Protein AF-A0A2H3D4Q9-F1 (afdb_monomer_lite)

pLDDT: mean 74.94, std 20.78, range [30.55, 94.62]

Radius of gyration: 23.38 Å; chains: 1; bounding box: 53×54×70 Å

Foldseek 3Di:
DDDDDDDDDDPDPDDPPPDDDDPCPPPPVPLDQCLDPVVLVVVLVVVQVVLCVVVVHDPPPDPVCSCVVVVDDRPNVVSLVVLVVVLVVLVPDDCPDPSVVLSLVQLVCVVVVHDHPVVSSQSSQCPDPDHDHDDSVVVVVVSVVVVVVVVVVVVVVVPD

Organism: Armillaria gallica (NCBI:txid47427)

Structure (mmCIF, N/CA/C/O backbone):
data_AF-A0A2H3D4Q9-F1
#
_entry.id   AF-A0A2H3D4Q9-F1
#
loop_
_atom_site.group_PDB
_atom_site.id
_atom_site.type_symbol
_atom_site.label_atom_id
_atom_site.label_alt_id
_atom_site.label_comp_id
_atom_site.label_asym_id
_atom_site.label_entity_id
_atom_site.label_seq_id
_atom_site.pdbx_PDB_ins_code
_atom_site.Cartn_x
_atom_site.Cartn_y
_atom_site.Cartn_z
_atom_site.occupancy
_atom_site.B_iso_or_equiv
_atom_site.auth_seq_id
_atom_site.auth_comp_id
_atom_site.auth_asym_id
_atom_site.auth_atom_id
_atom_site.pdbx_PDB_model_num
ATOM 1 N N . MET A 1 1 ? -34.376 -42.859 5.241 1.00 33.94 1 MET A N 1
ATOM 2 C CA . MET A 1 1 ? -33.140 -43.495 4.744 1.00 33.94 1 MET A CA 1
ATOM 3 C C . MET A 1 1 ? -33.059 -43.238 3.253 1.00 33.94 1 MET A C 1
ATOM 5 O O . MET A 1 1 ? -34.024 -43.572 2.586 1.00 33.94 1 MET A O 1
ATOM 9 N N . THR A 1 2 ? -31.939 -42.640 2.813 1.00 33.50 2 THR A N 1
ATOM 10 C CA . THR A 1 2 ? -31.377 -42.625 1.438 1.00 33.50 2 THR A CA 1
ATOM 11 C C . THR A 1 2 ? -32.226 -41.991 0.329 1.00 33.50 2 THR A C 1
ATOM 13 O O . THR A 1 2 ? -33.415 -42.236 0.249 1.00 33.50 2 THR A O 1
ATOM 16 N N . SER A 1 3 ? -31.724 -41.249 -0.650 1.00 30.55 3 SER A N 1
ATOM 17 C CA . SER A 1 3 ? -30.423 -40.666 -1.005 1.00 30.55 3 SER A CA 1
ATOM 18 C C . SER A 1 3 ? -30.754 -39.8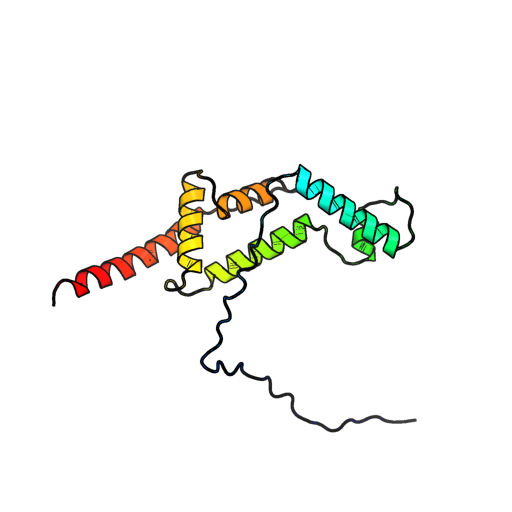79 -2.284 1.00 30.55 3 SER A C 1
ATOM 20 O O . SER A 1 3 ? -31.442 -40.400 -3.154 1.00 30.55 3 SER A O 1
ATOM 22 N N . SER A 1 4 ? -30.485 -38.579 -2.375 1.00 34.72 4 SER A N 1
ATOM 23 C CA . SER A 1 4 ? -29.306 -38.058 -3.080 1.00 34.72 4 SER A CA 1
ATOM 24 C C . SER A 1 4 ? -28.837 -38.923 -4.261 1.00 34.72 4 SER A C 1
ATOM 26 O O . SER A 1 4 ? -28.269 -39.996 -4.064 1.00 34.72 4 SER A O 1
ATOM 28 N N . SER A 1 5 ? -29.011 -38.428 -5.485 1.00 39.50 5 SER A N 1
ATOM 29 C CA . SER A 1 5 ? -27.864 -38.149 -6.358 1.00 39.50 5 SER A CA 1
ATOM 30 C C . SER A 1 5 ? -28.302 -37.311 -7.557 1.00 39.50 5 SER A C 1
ATOM 32 O O . SER A 1 5 ? -29.185 -37.674 -8.327 1.00 39.50 5 SER A O 1
ATOM 34 N N . ALA A 1 6 ? -27.679 -36.139 -7.633 1.00 42.03 6 ALA A N 1
ATOM 35 C CA . ALA A 1 6 ? -27.804 -35.163 -8.691 1.00 42.03 6 ALA A CA 1
ATOM 36 C C . ALA A 1 6 ? -27.298 -35.717 -10.027 1.00 42.03 6 ALA A C 1
ATOM 38 O O . ALA A 1 6 ? -26.309 -36.456 -10.086 1.00 42.03 6 ALA A O 1
ATOM 39 N N . CYS A 1 7 ? -27.973 -35.288 -11.091 1.00 36.78 7 CYS A N 1
ATOM 40 C CA . CYS A 1 7 ? -27.514 -35.390 -12.462 1.00 36.78 7 CYS A CA 1
ATOM 41 C C . CYS A 1 7 ? -26.079 -34.866 -12.591 1.00 36.78 7 CYS A C 1
ATOM 43 O O . CYS A 1 7 ? -25.747 -33.767 -12.148 1.00 36.78 7 CYS A O 1
ATOM 45 N N . ARG A 1 8 ? -25.237 -35.689 -13.214 1.00 41.62 8 ARG A N 1
ATOM 46 C CA . ARG A 1 8 ? -23.927 -35.314 -13.733 1.00 41.62 8 ARG A CA 1
ATOM 47 C C . ARG A 1 8 ? -24.122 -34.379 -14.923 1.00 41.62 8 ARG A C 1
ATOM 49 O O . ARG A 1 8 ? -24.618 -34.832 -15.947 1.00 41.62 8 ARG A O 1
ATOM 56 N N . GLU A 1 9 ? -23.623 -33.156 -14.829 1.00 40.12 9 GLU A N 1
ATOM 57 C CA . GLU A 1 9 ? -23.209 -32.384 -15.999 1.00 40.12 9 GLU A CA 1
ATOM 58 C C . GLU A 1 9 ? -21.793 -31.858 -15.764 1.00 40.12 9 GLU A C 1
ATOM 60 O O . GLU A 1 9 ? -21.447 -31.370 -14.687 1.00 40.12 9 GLU A O 1
ATOM 65 N N . GLY A 1 10 ? -20.937 -32.090 -16.759 1.00 36.50 10 GLY A N 1
ATOM 66 C CA . GLY A 1 10 ? -19.522 -31.763 -16.726 1.00 36.50 10 GLY A CA 1
ATOM 67 C C . GLY A 1 10 ? -19.311 -30.256 -16.693 1.00 36.50 10 GLY A C 1
ATOM 68 O O . GLY A 1 10 ? -19.737 -29.537 -17.590 1.00 36.50 10 GLY A O 1
ATOM 69 N N . PHE A 1 11 ? -18.601 -29.791 -15.670 1.00 37.28 11 PHE A N 1
ATOM 70 C CA . PHE A 1 11 ? -18.112 -28.423 -15.583 1.00 37.28 11 PHE A CA 1
ATOM 71 C C . PHE A 1 11 ? -16.937 -28.244 -16.554 1.00 37.28 11 PHE A C 1
ATOM 73 O O . PHE A 1 11 ? -15.771 -28.448 -16.206 1.00 37.28 11 PHE A O 1
ATOM 80 N N . VAL A 1 12 ? -17.256 -27.908 -17.802 1.00 44.81 12 VAL A N 1
ATOM 81 C CA . VAL A 1 12 ? -16.299 -27.343 -18.756 1.00 44.81 12 VAL A CA 1
ATOM 82 C C . VAL A 1 12 ? -15.989 -25.928 -18.269 1.00 44.81 12 VAL A C 1
ATOM 84 O O . VAL A 1 12 ? -16.890 -25.101 -18.154 1.00 44.81 12 VAL A O 1
ATOM 87 N N . ARG A 1 13 ? -14.725 -25.648 -17.923 1.00 39.97 13 ARG A N 1
ATOM 88 C CA . ARG A 1 13 ? -14.308 -24.273 -17.611 1.00 39.97 13 ARG A CA 1
ATOM 89 C C . ARG A 1 13 ? -14.471 -23.436 -18.882 1.00 39.97 13 ARG A C 1
ATOM 91 O O . ARG A 1 13 ? -13.933 -23.857 -19.907 1.00 39.97 13 ARG A O 1
ATOM 98 N N . PRO A 1 14 ? -15.136 -22.273 -18.840 1.00 39.06 14 PRO A N 1
ATOM 99 C CA . PRO A 1 14 ? -15.103 -21.362 -19.968 1.00 39.06 14 PRO A CA 1
ATOM 100 C C . PRO A 1 14 ? -13.663 -20.864 -20.119 1.00 39.06 14 PRO A C 1
ATOM 102 O O . PRO A 1 14 ? -13.099 -20.281 -19.191 1.00 39.06 14 PRO A O 1
ATOM 105 N N . THR A 1 15 ? -13.048 -21.132 -21.266 1.00 49.12 15 THR A N 1
ATOM 106 C CA . THR A 1 15 ? -11.945 -20.306 -21.758 1.00 49.12 15 THR A CA 1
ATOM 107 C C . THR A 1 15 ? -12.521 -18.920 -22.044 1.00 49.12 15 THR A C 1
ATOM 109 O O . THR A 1 15 ? -13.591 -18.857 -22.652 1.00 49.12 15 THR A O 1
ATOM 112 N N . PRO A 1 16 ? -11.882 -17.823 -21.608 1.00 41.62 16 PRO A N 1
ATOM 113 C CA . PRO A 1 16 ? -12.345 -16.502 -21.985 1.00 41.62 16 PRO A CA 1
ATOM 114 C C . PRO A 1 16 ? -12.146 -16.346 -23.493 1.00 41.62 16 PRO A C 1
ATOM 116 O O . PRO A 1 16 ? -11.019 -16.348 -23.986 1.00 41.62 16 PRO A O 1
ATOM 119 N N . ASP A 1 17 ? -13.270 -16.304 -24.198 1.00 36.06 17 ASP A N 1
ATOM 120 C CA . ASP A 1 17 ? -13.379 -15.900 -25.590 1.00 36.06 17 ASP A CA 1
ATOM 121 C C . ASP A 1 17 ? -13.147 -14.385 -25.617 1.00 36.06 17 ASP A C 1
ATOM 123 O O . ASP A 1 17 ? -14.003 -13.606 -25.194 1.00 36.06 17 ASP A O 1
ATOM 127 N N . PHE A 1 18 ? -11.930 -13.975 -25.979 1.00 46.88 18 PHE A N 1
ATOM 128 C CA . PHE A 1 18 ? -11.586 -12.571 -26.187 1.00 46.88 18 PHE A CA 1
ATOM 129 C C . PHE A 1 18 ? -12.140 -12.158 -27.550 1.00 46.88 18 PHE A C 1
ATOM 131 O O . PHE A 1 18 ? -11.424 -12.139 -28.549 1.00 46.88 18 PHE A O 1
ATOM 138 N N . GLY A 1 19 ? -13.448 -11.904 -27.575 1.00 39.91 19 GLY A N 1
ATOM 139 C CA . GLY A 1 19 ? -14.097 -11.201 -28.669 1.00 39.91 19 GLY A CA 1
ATOM 140 C C . GLY A 1 19 ? -13.525 -9.792 -28.790 1.00 39.91 19 GLY A C 1
ATOM 141 O O . GLY A 1 19 ? -13.372 -9.093 -27.789 1.00 39.91 19 GLY A O 1
ATOM 142 N N . ASP A 1 20 ? -13.182 -9.434 -30.025 1.00 51.62 20 ASP A N 1
ATOM 143 C CA . ASP A 1 20 ? -12.826 -8.088 -30.457 1.00 51.62 20 ASP A CA 1
ATOM 144 C C . ASP A 1 20 ? -13.881 -7.062 -30.012 1.00 51.62 20 ASP A C 1
ATOM 146 O O . ASP A 1 20 ? -15.084 -7.314 -30.097 1.00 51.62 20 ASP A O 1
ATOM 150 N N . GLU A 1 21 ? -13.382 -5.883 -29.637 1.00 53.22 21 GLU A N 1
ATOM 151 C CA . GLU A 1 21 ? -14.122 -4.626 -29.477 1.00 53.22 21 GLU A CA 1
ATOM 152 C C . GLU A 1 21 ? -14.909 -4.442 -28.167 1.00 53.22 21 GLU A C 1
ATOM 154 O O . GLU A 1 21 ? -16.136 -4.512 -28.109 1.00 53.22 21 GLU A O 1
ATOM 159 N N . SER A 1 22 ? -14.163 -4.072 -27.122 1.00 42.38 22 SER A N 1
ATOM 160 C CA . SER A 1 22 ? -14.686 -3.322 -25.981 1.00 42.38 22 SER A CA 1
ATOM 161 C C . SER A 1 22 ? -13.706 -2.206 -25.631 1.00 42.38 22 SER A C 1
ATOM 163 O O . SER A 1 22 ? -12.538 -2.478 -25.345 1.00 42.38 22 SER A O 1
ATOM 165 N N . ASP A 1 23 ? -14.198 -0.966 -25.595 1.00 46.94 23 ASP A N 1
ATOM 166 C CA . ASP A 1 23 ? -13.628 0.169 -24.857 1.00 46.94 23 ASP A CA 1
ATOM 167 C C . ASP A 1 23 ? -13.631 -0.116 -23.338 1.00 46.94 23 ASP A C 1
ATOM 169 O O . ASP A 1 23 ? -14.189 0.626 -22.530 1.00 46.94 23 ASP A O 1
ATOM 173 N N . ASP A 1 24 ? -13.040 -1.234 -22.929 1.00 46.91 24 ASP A N 1
ATOM 174 C CA . ASP A 1 24 ? -12.644 -1.466 -21.556 1.00 46.91 24 ASP A CA 1
ATOM 175 C C . ASP A 1 24 ? -11.266 -0.827 -21.421 1.00 46.91 24 ASP A C 1
ATOM 177 O O . ASP A 1 24 ? -10.241 -1.498 -21.552 1.00 46.91 24 ASP A O 1
ATOM 181 N N . ASP A 1 25 ? -11.231 0.485 -21.154 1.00 40.12 25 ASP A N 1
ATOM 182 C CA . ASP A 1 25 ? -10.124 1.044 -20.381 1.00 40.12 25 ASP A CA 1
ATOM 183 C C . ASP A 1 25 ? -9.980 0.090 -19.192 1.00 40.12 25 ASP A C 1
ATOM 185 O O . ASP A 1 25 ? -10.900 0.037 -18.360 1.00 40.12 25 ASP A O 1
ATOM 189 N N . PRO A 1 26 ? -8.911 -0.732 -19.098 1.00 43.56 26 PRO A N 1
ATOM 190 C CA . PRO A 1 26 ? -8.724 -1.516 -17.904 1.00 43.56 26 PRO A CA 1
ATOM 191 C C . PRO A 1 26 ? -8.664 -0.452 -16.834 1.00 43.56 26 PRO A C 1
ATOM 193 O O . PRO A 1 26 ? -7.789 0.413 -16.880 1.00 43.56 26 PRO A O 1
ATOM 196 N N . SER A 1 27 ? -9.658 -0.449 -15.944 1.00 43.16 27 SER A N 1
ATOM 197 C CA . SER A 1 27 ? -9.624 0.363 -14.750 1.00 43.16 27 SER A CA 1
ATOM 198 C C . SER A 1 27 ? -8.340 -0.065 -14.065 1.00 43.16 27 SER A C 1
ATOM 200 O O . SER A 1 27 ? -8.284 -1.072 -13.356 1.00 43.16 27 SER A O 1
ATOM 202 N N . ALA A 1 28 ? -7.263 0.649 -14.382 1.00 43.00 28 ALA A N 1
ATOM 203 C CA . ALA A 1 28 ? -6.006 0.640 -13.696 1.00 43.00 28 ALA A CA 1
ATOM 204 C C . ALA A 1 28 ? -6.386 1.302 -12.388 1.00 43.00 28 ALA A C 1
ATOM 206 O O . ALA A 1 28 ? -6.223 2.505 -12.205 1.00 43.00 28 ALA A O 1
ATOM 207 N N . CYS A 1 29 ? -7.077 0.522 -11.553 1.00 51.62 29 CYS A N 1
ATOM 208 C CA . CYS A 1 29 ? -7.447 0.865 -10.209 1.00 51.62 29 CYS A CA 1
ATOM 209 C C . CYS A 1 29 ? -6.147 1.348 -9.608 1.00 51.62 29 CYS A C 1
ATOM 211 O O . CYS A 1 29 ? -5.236 0.540 -9.431 1.00 51.62 29 CYS A O 1
ATOM 213 N N . ASP A 1 30 ? -6.048 2.658 -9.406 1.00 59.06 30 ASP A N 1
ATOM 214 C CA . ASP A 1 30 ? -4.882 3.286 -8.825 1.00 59.06 30 ASP A CA 1
ATOM 215 C C . ASP A 1 30 ? -4.627 2.563 -7.505 1.00 59.06 30 ASP A C 1
ATOM 217 O O . ASP A 1 30 ? -5.394 2.692 -6.541 1.00 59.06 30 ASP A O 1
ATOM 221 N N . VAL A 1 31 ? -3.629 1.673 -7.493 1.00 74.00 31 VAL A N 1
ATOM 222 C CA . VAL A 1 31 ? -3.252 0.957 -6.283 1.00 74.00 31 VAL A CA 1
ATOM 223 C C . VAL A 1 31 ? -2.462 1.957 -5.462 1.00 74.00 31 VAL A C 1
ATOM 225 O O . VAL A 1 31 ? -1.231 1.970 -5.452 1.00 74.00 31 VAL A O 1
ATOM 228 N N . SER A 1 32 ? -3.218 2.845 -4.824 1.00 76.06 32 SER A N 1
ATOM 229 C CA . SER A 1 32 ? -2.704 3.938 -4.026 1.00 76.06 32 SER A CA 1
ATOM 230 C C . SER A 1 32 ? -2.032 3.364 -2.785 1.00 76.06 32 SER A C 1
ATOM 232 O O . SER A 1 32 ? -2.633 2.614 -2.005 1.00 76.06 32 SER A O 1
ATOM 234 N N . ILE A 1 33 ? -0.752 3.687 -2.638 1.00 84.19 33 ILE A N 1
ATOM 235 C CA . ILE A 1 33 ? 0.057 3.291 -1.493 1.00 84.19 33 ILE A CA 1
ATOM 236 C C . ILE A 1 33 ? -0.143 4.339 -0.400 1.00 84.19 33 ILE A C 1
ATOM 238 O O . ILE A 1 33 ? -0.054 5.541 -0.641 1.00 84.19 33 ILE A O 1
ATOM 242 N N . ASP A 1 34 ? -0.403 3.884 0.824 1.00 83.56 34 ASP A N 1
ATOM 243 C CA . ASP A 1 34 ? -0.621 4.768 1.969 1.00 83.56 34 ASP A CA 1
ATOM 244 C C . ASP A 1 34 ? 0.714 5.359 2.468 1.00 83.56 34 ASP A C 1
ATOM 246 O O . ASP A 1 34 ? 1.301 4.875 3.441 1.00 83.56 34 ASP A O 1
ATOM 250 N N . VAL A 1 35 ? 1.211 6.397 1.790 1.00 76.88 35 VAL A N 1
ATOM 251 C CA . VAL A 1 35 ? 2.438 7.117 2.184 1.00 76.88 35 VAL A CA 1
ATOM 252 C C . VAL A 1 35 ? 2.185 8.003 3.409 1.00 76.88 35 VAL A C 1
ATOM 254 O O . VAL A 1 35 ? 3.017 8.075 4.317 1.00 76.88 35 VAL A O 1
ATOM 257 N N . ASP A 1 36 ? 1.013 8.646 3.476 1.00 85.81 36 ASP A N 1
ATOM 258 C CA . ASP A 1 36 ? 0.635 9.503 4.599 1.00 85.81 36 ASP A CA 1
ATOM 259 C C . ASP A 1 36 ? 0.027 8.709 5.768 1.00 85.81 36 ASP A C 1
ATOM 261 O O . ASP A 1 36 ? -1.021 8.062 5.669 1.00 85.81 36 ASP A O 1
ATOM 265 N N . ARG A 1 37 ? 0.670 8.829 6.933 1.00 84.75 37 ARG A N 1
ATOM 266 C CA . ARG A 1 37 ? 0.241 8.172 8.171 1.00 84.75 37 ARG A CA 1
ATOM 267 C C . ARG A 1 37 ? -1.048 8.764 8.735 1.00 84.75 37 ARG A C 1
ATOM 269 O O . ARG A 1 37 ? -1.796 8.025 9.375 1.00 84.75 37 ARG A O 1
ATOM 276 N N . ALA A 1 38 ? -1.304 10.058 8.539 1.00 89.31 38 ALA A N 1
ATOM 277 C CA . ALA A 1 38 ? -2.490 10.709 9.094 1.00 89.31 38 ALA A CA 1
ATOM 278 C C . ALA A 1 38 ? -3.762 10.212 8.394 1.00 89.31 38 ALA A C 1
ATOM 280 O O . ALA A 1 38 ? -4.702 9.758 9.053 1.00 89.31 38 ALA A O 1
ATOM 281 N N . SER A 1 39 ? -3.745 10.195 7.063 1.00 87.38 39 SER A N 1
ATOM 282 C CA . SER A 1 39 ? -4.837 9.672 6.237 1.00 87.38 39 SER A CA 1
ATOM 283 C C . SER A 1 39 ? -5.111 8.190 6.514 1.00 87.38 39 SER A C 1
ATOM 285 O O . SER A 1 39 ? -6.264 7.788 6.700 1.00 87.38 39 SER A O 1
ATOM 287 N N . LEU A 1 40 ? -4.055 7.377 6.639 1.00 89.81 40 LEU A N 1
ATOM 288 C CA . LEU A 1 40 ? -4.188 5.964 6.999 1.00 89.81 40 LEU A CA 1
ATOM 289 C C . LEU A 1 40 ? -4.807 5.774 8.393 1.00 89.81 40 LEU A C 1
ATOM 291 O O . LEU A 1 40 ? -5.652 4.897 8.580 1.00 89.81 40 LEU A O 1
ATOM 295 N N . ALA A 1 41 ? -4.420 6.593 9.375 1.00 91.44 41 ALA A N 1
ATOM 296 C CA . ALA A 1 41 ? -4.938 6.495 10.737 1.00 91.44 41 ALA A CA 1
ATOM 297 C C . ALA A 1 41 ? -6.447 6.781 10.814 1.00 91.44 41 ALA A C 1
ATOM 299 O O . ALA A 1 41 ? -7.170 6.065 11.519 1.00 91.44 41 ALA A O 1
ATOM 300 N N . GLU A 1 42 ? -6.945 7.772 10.070 1.00 93.19 42 GLU A N 1
ATOM 301 C CA . GLU A 1 42 ? -8.387 8.035 9.992 1.00 93.19 42 GLU A CA 1
ATOM 302 C C . GLU A 1 42 ? -9.133 6.873 9.323 1.00 93.19 42 GLU A C 1
ATOM 304 O O . GLU A 1 42 ? -10.187 6.449 9.810 1.00 93.19 42 GLU A O 1
ATOM 309 N N . LEU A 1 43 ? -8.557 6.263 8.286 1.00 91.62 43 LEU A N 1
ATOM 310 C CA . LEU A 1 43 ? -9.166 5.104 7.638 1.00 91.62 43 LEU A CA 1
ATOM 311 C C . LEU A 1 43 ? -9.199 3.869 8.555 1.00 91.62 43 LEU A C 1
ATOM 313 O O . LEU A 1 43 ? -10.225 3.191 8.667 1.00 91.62 43 LEU A O 1
ATOM 317 N N . GLU A 1 44 ? -8.116 3.601 9.286 1.00 93.25 44 GLU A N 1
ATOM 318 C CA . GLU A 1 44 ? -8.083 2.531 10.285 1.00 93.25 44 GLU A CA 1
ATOM 319 C C . GLU A 1 44 ? -9.099 2.756 11.410 1.00 93.25 44 GLU A C 1
ATOM 321 O O . GLU A 1 44 ? -9.690 1.804 11.928 1.00 93.25 44 GLU A O 1
ATOM 326 N N . LYS A 1 45 ? -9.314 4.007 11.820 1.00 94.12 45 LYS A N 1
ATOM 327 C CA . LYS A 1 45 ? -10.305 4.369 12.838 1.00 94.12 45 LYS A CA 1
ATOM 328 C C . LYS A 1 45 ? -11.724 4.098 12.351 1.00 94.12 45 LYS A C 1
ATOM 330 O O . LYS A 1 45 ? -12.521 3.552 13.123 1.00 94.12 45 LYS A O 1
ATOM 335 N N . VAL A 1 46 ? -12.033 4.408 11.091 1.00 94.62 46 VAL A N 1
ATOM 336 C CA . VAL A 1 46 ? -13.315 4.051 10.464 1.00 94.62 46 VAL A CA 1
ATOM 337 C C . VAL A 1 46 ? -13.487 2.532 10.435 1.00 94.62 46 VAL A C 1
ATOM 339 O O . VAL A 1 46 ? -14.502 2.039 10.930 1.00 94.62 46 VAL A O 1
ATOM 342 N N . GLN A 1 47 ? -12.478 1.779 9.978 1.00 94.06 47 GLN A N 1
ATOM 343 C CA . GLN A 1 47 ? -12.521 0.310 9.947 1.00 94.06 47 GLN A CA 1
ATOM 344 C C . GLN A 1 47 ? -12.783 -0.279 11.342 1.00 94.06 47 GLN A C 1
ATOM 346 O O . GLN A 1 47 ? -13.716 -1.059 11.531 1.00 94.06 47 GLN A O 1
ATOM 351 N N . LYS A 1 48 ? -12.005 0.132 12.352 1.00 94.25 48 LYS A N 1
ATOM 352 C CA . LYS A 1 48 ? -12.162 -0.340 13.739 1.00 94.25 48 LYS A CA 1
ATOM 353 C C . LYS A 1 48 ? -13.547 0.010 14.293 1.00 94.25 48 LYS A C 1
ATOM 355 O O . LYS A 1 48 ? -14.136 -0.789 15.015 1.00 94.25 48 LYS A O 1
ATOM 360 N N . THR A 1 49 ? -14.079 1.188 13.970 1.00 94.00 49 THR A N 1
ATOM 361 C CA . THR A 1 49 ? -15.419 1.612 14.412 1.00 94.00 49 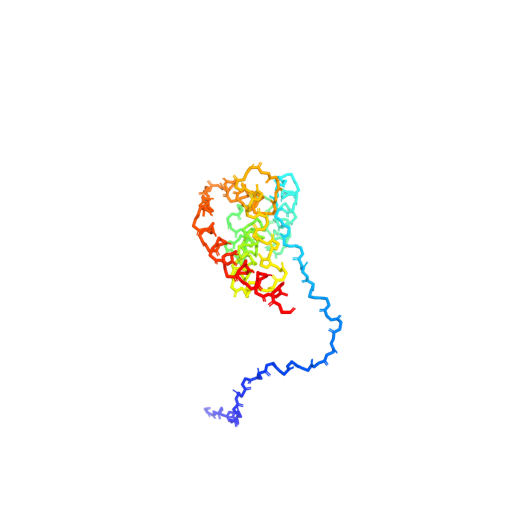THR A CA 1
ATOM 362 C C . THR A 1 49 ? -16.514 0.767 13.772 1.00 94.00 49 THR A C 1
ATOM 364 O O . THR A 1 49 ? -17.434 0.341 14.468 1.00 94.00 49 THR A O 1
ATOM 367 N N . PHE A 1 50 ? -16.397 0.484 12.475 1.00 93.75 50 PHE A N 1
ATOM 368 C CA . PHE A 1 50 ? -17.312 -0.402 11.765 1.00 93.75 50 PHE A CA 1
ATOM 369 C C . PHE A 1 50 ? -17.316 -1.809 12.375 1.00 93.75 50 PHE A C 1
ATOM 371 O O . PHE A 1 50 ? -18.378 -2.303 12.739 1.00 93.75 50 PHE A O 1
ATOM 378 N N . ILE A 1 51 ? -16.140 -2.409 12.591 1.00 93.56 51 ILE A N 1
ATOM 379 C CA . ILE A 1 51 ? -16.025 -3.756 13.176 1.00 93.56 51 ILE A CA 1
ATOM 380 C C . ILE A 1 51 ? -16.636 -3.811 14.576 1.00 93.56 51 ILE A C 1
ATOM 382 O O . ILE A 1 51 ? -17.373 -4.738 14.900 1.00 93.56 51 ILE A O 1
ATOM 386 N N . ARG A 1 52 ? -16.380 -2.799 15.411 1.00 93.88 52 ARG A N 1
ATOM 387 C CA . ARG A 1 52 ? -16.960 -2.751 16.760 1.00 93.88 52 ARG A CA 1
ATOM 388 C C . ARG A 1 52 ? -18.481 -2.678 16.743 1.00 93.88 52 ARG A C 1
ATOM 390 O O . ARG A 1 52 ? -19.119 -3.320 17.569 1.00 93.88 52 ARG A O 1
ATOM 397 N N . ARG A 1 53 ? -19.054 -1.922 15.803 1.00 93.69 53 ARG A N 1
ATOM 398 C CA . ARG A 1 53 ? -20.508 -1.856 15.611 1.00 93.69 53 ARG A CA 1
ATOM 399 C C . ARG A 1 53 ? -21.064 -3.179 15.098 1.00 93.69 53 ARG A C 1
ATOM 401 O O . ARG A 1 53 ? -22.091 -3.613 15.597 1.00 93.69 53 ARG A O 1
ATOM 408 N N . LEU A 1 54 ? -20.365 -3.824 14.164 1.00 92.88 54 LEU A N 1
ATOM 409 C CA . LEU A 1 54 ? -20.746 -5.125 13.616 1.00 92.88 54 LEU A CA 1
ATOM 410 C C . LEU A 1 54 ? -20.789 -6.215 14.697 1.00 92.88 54 LEU A C 1
ATOM 412 O O . LEU A 1 54 ? -21.715 -7.015 14.718 1.00 92.88 54 LEU A O 1
ATOM 416 N N . LEU A 1 55 ? -19.812 -6.221 15.606 1.00 91.31 55 LEU A N 1
ATOM 417 C CA . LEU A 1 55 ? -19.711 -7.200 16.693 1.00 91.31 55 LEU A CA 1
ATOM 418 C C . LEU A 1 55 ? -20.483 -6.803 17.968 1.00 91.31 55 LEU A C 1
ATOM 420 O O . LEU A 1 55 ? -20.534 -7.585 18.911 1.00 91.31 55 LEU A O 1
ATOM 424 N N . GLY A 1 56 ? -21.047 -5.593 18.043 1.00 92.94 56 GLY A N 1
ATOM 425 C CA . GLY A 1 56 ? -21.768 -5.114 19.231 1.00 92.94 56 GLY A CA 1
ATOM 426 C C . GLY A 1 56 ? -20.896 -4.918 20.482 1.00 92.94 56 GLY A C 1
ATOM 427 O O . GLY A 1 56 ? -21.389 -5.022 21.602 1.00 92.94 56 GLY A O 1
ATOM 428 N N . ILE A 1 57 ? -19.601 -4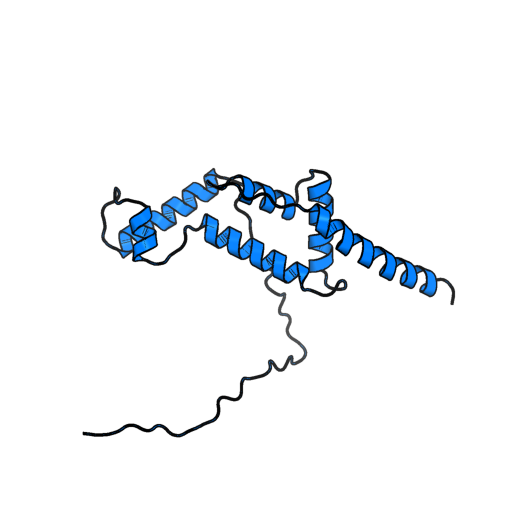.640 20.316 1.00 92.50 57 ILE A N 1
ATOM 429 C CA . ILE A 1 57 ? -18.619 -4.576 21.414 1.00 92.50 57 ILE A CA 1
ATOM 430 C C . ILE A 1 57 ? -18.247 -3.144 21.813 1.00 92.50 57 ILE A C 1
ATOM 432 O O . ILE A 1 57 ? -18.364 -2.186 21.045 1.00 92.50 57 ILE A O 1
ATOM 436 N N . ALA A 1 58 ? -17.722 -3.004 23.031 1.00 89.75 58 ALA A N 1
ATOM 437 C CA . ALA A 1 58 ? -17.304 -1.722 23.585 1.00 89.75 58 ALA A CA 1
ATOM 438 C C . ALA A 1 58 ? -16.154 -1.057 22.798 1.00 89.75 58 ALA A C 1
ATOM 440 O O . ALA A 1 58 ? -15.267 -1.710 22.239 1.00 89.75 58 ALA A O 1
ATOM 441 N N . LYS A 1 59 ? -16.110 0.284 22.844 1.00 85.31 59 LYS A N 1
ATOM 442 C CA . LYS A 1 59 ? -15.086 1.123 22.184 1.00 85.31 59 LYS A CA 1
ATOM 443 C C . LYS A 1 59 ? -13.649 0.774 22.596 1.00 85.31 59 LYS A C 1
ATOM 445 O O . LYS A 1 59 ? -12.736 0.914 21.787 1.00 85.31 59 LYS A O 1
ATOM 450 N N . HIS A 1 60 ? -13.462 0.311 23.829 1.00 85.81 60 HIS A N 1
ATOM 451 C CA . HIS A 1 60 ? -12.157 -0.018 24.407 1.00 85.81 60 HIS A CA 1
ATOM 452 C C . HIS A 1 60 ? -11.750 -1.486 24.216 1.00 85.81 60 HIS A C 1
ATOM 454 O O . HIS A 1 60 ? -10.743 -1.908 24.774 1.00 85.81 60 HIS A O 1
ATOM 460 N N . SER A 1 61 ? -12.504 -2.259 23.424 1.00 88.62 61 SER A N 1
ATOM 461 C CA . SER A 1 61 ? -12.137 -3.644 23.120 1.00 88.62 61 SER A CA 1
ATOM 462 C C . SER A 1 61 ? -10.758 -3.724 22.432 1.00 88.62 61 SER A C 1
ATOM 464 O O . SER A 1 61 ? -10.475 -2.879 21.558 1.00 88.62 61 SER A O 1
ATOM 466 N N . PRO A 1 62 ? -9.910 -4.712 22.804 1.00 89.75 62 PRO A N 1
ATOM 467 C CA . PRO A 1 62 ? -8.605 -4.943 22.195 1.00 89.75 62 PRO A CA 1
ATOM 468 C C . PRO A 1 62 ? -8.677 -5.062 20.671 1.00 89.75 62 PRO A C 1
ATOM 470 O O . PRO A 1 62 ? -9.501 -5.787 20.122 1.00 89.75 62 PRO A O 1
ATOM 473 N N . VAL A 1 63 ? -7.767 -4.383 19.971 1.00 88.00 63 VAL A N 1
ATOM 474 C CA . VAL A 1 63 ? -7.758 -4.346 18.498 1.00 88.00 63 VAL A CA 1
ATOM 475 C C . VAL A 1 63 ? -7.477 -5.721 17.883 1.00 88.00 63 VAL A C 1
ATOM 477 O O . VAL A 1 63 ? -8.056 -6.042 16.852 1.00 88.00 63 VAL A O 1
ATOM 480 N N . ALA A 1 64 ? -6.638 -6.542 18.521 1.00 87.00 64 ALA A N 1
ATOM 481 C CA . ALA A 1 64 ? -6.324 -7.888 18.039 1.00 87.00 64 ALA A CA 1
ATOM 482 C C . ALA A 1 64 ? -7.583 -8.765 17.915 1.00 87.00 64 ALA A C 1
ATOM 484 O O . ALA A 1 64 ? -7.763 -9.422 16.895 1.00 87.00 64 ALA A O 1
ATOM 485 N N . MET A 1 65 ? -8.489 -8.675 18.898 1.00 87.69 65 MET A N 1
ATOM 486 C CA . MET A 1 65 ? -9.765 -9.398 18.906 1.00 87.69 65 MET A CA 1
ATOM 487 C C . MET A 1 65 ? -10.646 -9.012 17.711 1.00 87.69 65 MET A C 1
ATOM 489 O O . MET A 1 65 ? -11.281 -9.862 17.102 1.00 87.69 65 MET A O 1
ATOM 493 N N . LEU A 1 66 ? -10.655 -7.729 17.326 1.00 89.31 66 LEU A N 1
ATOM 494 C CA . LEU A 1 66 ? -11.472 -7.249 16.203 1.00 89.31 66 LEU A CA 1
ATOM 495 C C . LEU A 1 66 ? -11.157 -8.002 14.907 1.00 89.31 66 LEU A C 1
ATOM 497 O O . LEU A 1 66 ? -12.059 -8.340 14.144 1.00 89.31 66 LEU A O 1
ATOM 501 N N . PHE A 1 67 ? -9.872 -8.235 14.653 1.00 90.00 67 PHE A N 1
ATOM 502 C CA . PHE A 1 67 ? -9.399 -8.854 13.420 1.00 90.00 67 PHE A CA 1
ATOM 503 C C . PHE A 1 67 ? -9.376 -10.383 13.508 1.00 90.00 67 PHE A C 1
ATOM 505 O O . PHE A 1 67 ? -9.677 -11.035 12.512 1.00 90.00 67 PHE A O 1
ATOM 512 N N . SER A 1 68 ? -9.100 -10.961 14.684 1.00 89.25 68 SER A N 1
ATOM 513 C CA . SER A 1 68 ? -9.146 -12.417 14.867 1.00 89.25 68 SER A CA 1
ATOM 514 C C . SER A 1 68 ? -10.562 -12.977 14.735 1.00 89.25 68 SER A C 1
ATOM 516 O O . SER A 1 68 ? -10.739 -13.997 14.080 1.00 89.25 68 SER A O 1
ATOM 518 N N . GLU A 1 69 ? -11.570 -12.291 15.286 1.00 90.19 69 GLU A N 1
ATOM 519 C CA . GLU A 1 69 ? -12.969 -12.749 15.241 1.00 90.19 69 GLU A CA 1
ATOM 520 C C . GLU A 1 69 ? -13.613 -12.565 13.863 1.00 90.19 69 GLU A C 1
ATOM 522 O O . GLU A 1 69 ? -14.468 -13.343 13.454 1.00 90.19 69 GLU A O 1
ATOM 527 N N . THR A 1 70 ? -13.212 -11.529 13.122 1.00 89.44 70 THR A N 1
ATOM 528 C CA . THR A 1 70 ? -13.795 -11.244 11.800 1.00 89.44 70 THR A CA 1
ATOM 529 C C . THR A 1 70 ? -13.040 -11.888 10.643 1.00 89.44 70 THR A C 1
ATOM 531 O O . THR A 1 70 ? -13.532 -11.868 9.515 1.00 89.44 70 THR A O 1
ATOM 534 N N . GLY A 1 71 ? -11.819 -12.378 10.874 1.00 88.75 71 GLY A N 1
ATOM 53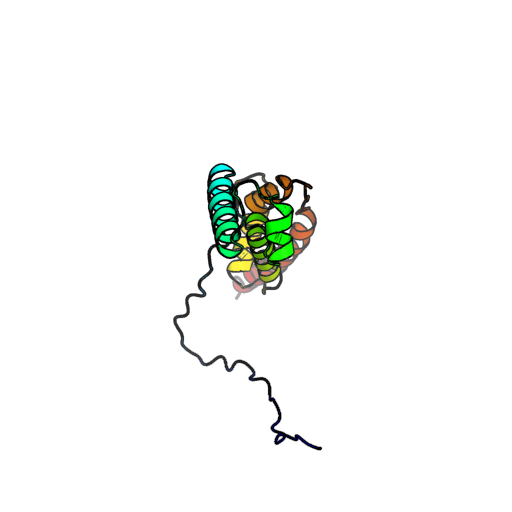5 C CA . GLY A 1 71 ? -10.905 -12.802 9.810 1.00 88.75 71 GLY A CA 1
ATOM 536 C C . GLY A 1 71 ? -10.482 -11.666 8.867 1.00 88.75 71 GLY A C 1
ATOM 537 O O . GLY A 1 71 ? -9.872 -11.913 7.824 1.00 88.75 71 GLY A O 1
ATOM 538 N N . MET A 1 72 ? -10.811 -10.411 9.192 1.00 89.94 72 MET A N 1
ATOM 539 C CA . MET A 1 72 ? -10.437 -9.263 8.377 1.00 89.94 72 MET A CA 1
ATOM 540 C C . MET A 1 72 ? -9.009 -8.825 8.666 1.00 89.94 72 MET A C 1
ATOM 542 O O . MET A 1 72 ? -8.533 -8.846 9.795 1.00 89.94 72 MET A O 1
ATOM 546 N N . TRP A 1 73 ? -8.346 -8.336 7.626 1.00 90.12 73 TRP A N 1
ATOM 547 C CA . TRP A 1 73 ? -7.016 -7.760 7.741 1.00 90.12 73 TRP A CA 1
ATOM 548 C C . TRP A 1 73 ? -7.123 -6.258 8.029 1.00 90.12 73 TRP A C 1
ATOM 550 O O . TRP A 1 73 ? -8.028 -5.599 7.493 1.00 90.12 73 TRP A O 1
ATOM 560 N N . PRO A 1 74 ? -6.202 -5.675 8.817 1.00 91.06 74 PRO A N 1
ATOM 561 C CA . PRO A 1 74 ? -6.101 -4.226 8.905 1.00 91.06 74 PRO A CA 1
ATOM 562 C C . PRO A 1 74 ? -5.877 -3.633 7.509 1.00 91.06 74 PRO A C 1
ATOM 564 O O . PRO A 1 74 ? -5.113 -4.183 6.708 1.00 91.06 74 PRO A O 1
ATOM 567 N N . VAL A 1 75 ? -6.542 -2.513 7.216 1.00 90.75 75 VAL A N 1
ATOM 568 C CA . VAL A 1 75 ? -6.546 -1.887 5.881 1.00 90.75 75 VAL A CA 1
ATOM 569 C C . VAL A 1 75 ? -5.140 -1.681 5.315 1.00 90.75 75 VAL A C 1
ATOM 571 O O . VAL A 1 75 ? -4.927 -2.004 4.147 1.00 90.75 75 VAL A O 1
ATOM 574 N N . LYS A 1 76 ? -4.181 -1.247 6.144 1.00 90.81 76 LYS A N 1
ATOM 575 C CA . LYS A 1 76 ? -2.776 -1.059 5.752 1.00 90.81 76 LYS A CA 1
ATOM 576 C C . LYS A 1 76 ? -2.199 -2.296 5.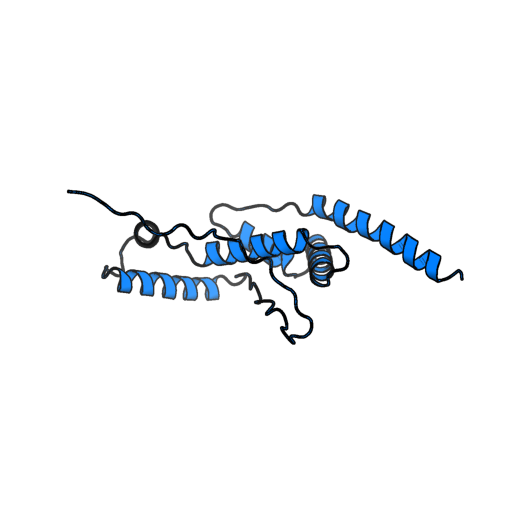056 1.00 90.81 76 LYS A C 1
ATOM 578 O O . LYS A 1 76 ? -1.668 -2.209 3.955 1.00 90.81 76 LYS A O 1
ATOM 583 N N . TYR A 1 77 ? -2.333 -3.465 5.684 1.00 91.31 77 TYR A N 1
ATOM 584 C CA . TYR A 1 77 ? -1.793 -4.714 5.141 1.00 91.31 77 TYR A CA 1
ATOM 585 C C . TYR A 1 77 ? -2.544 -5.160 3.892 1.00 91.31 77 TYR A C 1
ATOM 587 O O . TYR A 1 77 ? -1.934 -5.667 2.956 1.00 91.31 77 TYR A O 1
ATOM 595 N N . ARG A 1 78 ? -3.863 -4.941 3.847 1.00 90.81 78 ARG A N 1
ATOM 596 C CA . ARG A 1 78 ? -4.668 -5.279 2.671 1.00 90.81 78 ARG A CA 1
ATOM 597 C C . ARG A 1 78 ? -4.253 -4.455 1.448 1.00 90.81 78 ARG A C 1
ATOM 599 O O . ARG A 1 78 ? -4.100 -5.029 0.375 1.00 90.81 78 ARG A O 1
ATOM 606 N N . ARG A 1 79 ? -4.053 -3.143 1.609 1.00 91.56 79 ARG A N 1
ATOM 607 C CA . ARG A 1 79 ? -3.610 -2.240 0.533 1.00 91.56 79 ARG A CA 1
ATOM 608 C C . ARG A 1 79 ? -2.188 -2.555 0.077 1.00 91.56 79 ARG A C 1
ATOM 610 O O . ARG A 1 79 ? -1.970 -2.724 -1.116 1.00 91.56 79 ARG A O 1
ATOM 617 N N . LEU A 1 80 ? -1.260 -2.766 1.013 1.00 92.19 80 LEU A N 1
ATOM 618 C CA . LEU A 1 80 ? 0.107 -3.191 0.686 1.00 92.19 80 LEU A CA 1
ATOM 619 C C . LEU A 1 80 ? 0.152 -4.527 -0.059 1.00 92.19 80 LEU A C 1
ATOM 621 O O . LEU A 1 80 ? 0.890 -4.667 -1.028 1.00 92.19 80 LEU A O 1
ATOM 625 N N . MET A 1 81 ? -0.657 -5.505 0.350 1.00 92.25 81 MET A N 1
ATOM 626 C CA . MET A 1 81 ? -0.729 -6.791 -0.342 1.00 92.25 81 MET A CA 1
ATOM 627 C C . MET A 1 81 ? -1.279 -6.645 -1.765 1.00 92.25 81 MET A C 1
ATOM 629 O O . MET A 1 81 ? -0.794 -7.315 -2.673 1.00 92.25 81 MET A O 1
ATOM 633 N N . LEU A 1 82 ? -2.263 -5.768 -1.984 1.00 91.75 82 LEU A N 1
ATOM 634 C CA . LEU A 1 82 ? -2.743 -5.455 -3.332 1.00 91.75 82 LEU A CA 1
ATOM 635 C C . LEU A 1 82 ? -1.652 -4.781 -4.172 1.00 91.75 82 LEU A C 1
ATOM 637 O O . LEU A 1 82 ? -1.453 -5.197 -5.308 1.00 91.75 82 LEU A O 1
ATOM 641 N N . ALA A 1 83 ? -0.906 -3.827 -3.606 1.00 92.19 83 ALA A N 1
ATOM 642 C CA . ALA A 1 83 ? 0.221 -3.176 -4.280 1.00 92.19 83 ALA A CA 1
ATOM 643 C C . ALA A 1 83 ? 1.300 -4.184 -4.684 1.00 92.19 83 ALA A C 1
ATOM 645 O O . ALA A 1 83 ? 1.719 -4.217 -5.836 1.00 92.19 83 ALA A O 1
ATOM 646 N N . LEU A 1 84 ? 1.684 -5.081 -3.775 1.00 91.81 84 LEU A N 1
ATOM 647 C CA . LEU A 1 84 ? 2.661 -6.132 -4.058 1.00 91.81 84 LEU A CA 1
ATOM 648 C C . LEU A 1 84 ? 2.182 -7.108 -5.138 1.00 91.81 84 LEU A C 1
ATOM 650 O O . LEU A 1 84 ? 2.954 -7.474 -6.018 1.00 91.81 84 LEU A O 1
ATOM 654 N N . ARG A 1 85 ? 0.908 -7.513 -5.107 1.00 91.00 85 ARG A N 1
ATOM 655 C CA . ARG A 1 85 ? 0.334 -8.392 -6.139 1.00 91.00 85 ARG A CA 1
ATOM 656 C C . ARG A 1 85 ? 0.240 -7.701 -7.493 1.00 91.00 85 ARG A C 1
ATOM 658 O O . ARG A 1 85 ? 0.487 -8.339 -8.509 1.00 91.00 85 ARG A O 1
ATOM 665 N N . TYR A 1 86 ? -0.105 -6.418 -7.503 1.00 89.44 86 TYR A N 1
ATOM 666 C CA . TYR A 1 86 ? -0.119 -5.610 -8.715 1.00 89.44 86 TYR A CA 1
ATOM 667 C C . TYR A 1 86 ? 1.286 -5.469 -9.302 1.00 89.44 86 TYR A C 1
ATOM 669 O O . TYR A 1 86 ? 1.479 -5.663 -10.498 1.00 89.44 86 TYR A O 1
ATOM 677 N N . TRP A 1 87 ? 2.285 -5.230 -8.453 1.00 88.94 87 TRP A N 1
ATOM 678 C CA . TRP A 1 87 ? 3.678 -5.192 -8.879 1.00 88.94 87 TRP A CA 1
ATOM 679 C C . TRP A 1 87 ? 4.144 -6.541 -9.437 1.00 88.94 87 TRP A C 1
ATOM 681 O O . TRP A 1 87 ? 4.714 -6.590 -10.521 1.00 88.94 87 TRP A O 1
ATOM 691 N N . GLN A 1 88 ? 3.828 -7.649 -8.760 1.00 89.12 88 GLN A N 1
ATOM 692 C CA . GLN A 1 88 ? 4.117 -8.997 -9.256 1.00 89.12 88 GLN A CA 1
ATOM 693 C C . GLN A 1 88 ? 3.460 -9.258 -10.617 1.00 89.12 88 GLN A C 1
ATOM 695 O O . GLN A 1 88 ? 4.088 -9.834 -11.503 1.00 89.12 88 GLN A O 1
ATOM 700 N N . TYR A 1 89 ? 2.209 -8.831 -10.788 1.00 88.38 89 TYR A N 1
ATOM 701 C CA . TYR A 1 89 ? 1.518 -8.911 -12.067 1.00 88.38 89 TYR A CA 1
ATOM 702 C C . TYR A 1 89 ? 2.258 -8.111 -13.142 1.00 88.38 89 TYR A C 1
ATOM 704 O O . TYR A 1 89 ? 2.563 -8.663 -14.196 1.00 88.38 89 TYR A O 1
ATOM 712 N N . ALA A 1 90 ? 2.640 -6.865 -12.857 1.00 86.94 90 ALA A N 1
ATOM 713 C CA . ALA A 1 90 ? 3.393 -6.040 -13.794 1.00 86.94 90 ALA A CA 1
ATOM 714 C C . ALA A 1 90 ? 4.730 -6.678 -14.212 1.00 86.94 90 ALA A C 1
ATOM 716 O O . ALA A 1 90 ? 5.101 -6.599 -15.379 1.00 86.94 90 ALA A O 1
ATOM 717 N N . LEU A 1 91 ? 5.416 -7.363 -13.291 1.00 84.94 91 LEU A N 1
ATOM 718 C CA . LEU A 1 91 ? 6.653 -8.102 -13.576 1.00 84.94 91 LEU A CA 1
ATOM 719 C C . LEU A 1 91 ? 6.440 -9.369 -14.424 1.00 84.94 91 LEU A C 1
ATOM 721 O O . LEU A 1 91 ? 7.392 -9.865 -15.018 1.00 84.94 91 LEU A O 1
ATOM 725 N N . SER A 1 92 ? 5.220 -9.911 -14.468 1.00 85.31 92 SER A N 1
ATOM 726 C CA . SER A 1 92 ? 4.876 -11.083 -15.289 1.00 85.31 92 SER A CA 1
ATOM 727 C C . SER A 1 92 ? 4.474 -10.749 -16.728 1.00 85.31 92 SER A C 1
ATOM 729 O O . SER A 1 92 ? 4.336 -11.659 -17.545 1.00 85.31 92 SER A O 1
ATOM 731 N N . LEU A 1 93 ? 4.265 -9.467 -17.037 1.00 85.06 93 LEU A N 1
ATOM 732 C CA . LEU A 1 93 ? 3.865 -9.019 -18.368 1.00 85.06 93 LEU A CA 1
ATOM 733 C C . LEU A 1 93 ? 5.037 -9.052 -19.354 1.00 85.06 93 LEU A C 1
ATOM 735 O O . LEU A 1 93 ? 6.206 -9.005 -18.972 1.00 85.06 93 LEU A O 1
ATOM 739 N N . SER A 1 94 ? 4.710 -9.119 -20.647 1.00 82.94 94 SER A N 1
ATOM 740 C CA . SER A 1 94 ? 5.706 -8.968 -21.707 1.00 82.94 94 SER A CA 1
ATOM 741 C C . SER A 1 94 ? 6.324 -7.566 -21.682 1.00 82.94 94 SER A C 1
ATOM 743 O O . SER A 1 94 ? 5.688 -6.586 -21.289 1.00 82.94 94 SER A O 1
ATOM 745 N N . ASN A 1 95 ? 7.568 -7.465 -22.156 1.00 77.31 95 ASN A N 1
ATOM 746 C CA . ASN A 1 95 ? 8.302 -6.197 -22.215 1.00 77.31 95 ASN A CA 1
ATOM 747 C C . ASN A 1 95 ? 7.652 -5.149 -23.135 1.00 77.31 95 ASN A C 1
ATOM 749 O O . ASN A 1 95 ? 7.990 -3.976 -23.023 1.00 77.31 95 ASN A O 1
ATOM 753 N N . ASP A 1 96 ? 6.726 -5.556 -24.004 1.00 81.44 96 ASP A N 1
ATOM 754 C CA . ASP A 1 96 ? 6.018 -4.661 -24.925 1.00 81.44 96 ASP A CA 1
ATOM 755 C C . ASP A 1 96 ? 4.764 -4.033 -24.288 1.00 81.44 96 ASP A C 1
ATOM 757 O O . ASP A 1 96 ? 4.086 -3.211 -24.901 1.00 81.44 96 ASP A O 1
ATOM 761 N N . HIS A 1 97 ? 4.436 -4.403 -23.047 1.00 83.69 97 HIS A N 1
ATOM 762 C CA . HIS A 1 97 ? 3.276 -3.878 -22.340 1.00 83.69 97 HIS A CA 1
ATOM 763 C C . HIS A 1 97 ? 3.593 -2.533 -21.661 1.00 83.69 97 HIS A C 1
ATOM 765 O O . HIS A 1 97 ? 4.560 -2.420 -20.907 1.00 83.69 97 HIS A O 1
ATOM 771 N N . PHE A 1 98 ? 2.732 -1.517 -21.820 1.00 85.69 98 PHE A N 1
ATOM 772 C CA . PHE A 1 98 ? 2.931 -0.174 -21.237 1.00 85.69 98 PHE A CA 1
ATOM 773 C C . PHE A 1 98 ? 3.195 -0.186 -19.725 1.00 85.69 98 PHE A C 1
ATOM 775 O O . PHE A 1 98 ? 4.073 0.518 -19.232 1.00 85.69 98 PHE A O 1
ATOM 782 N N . LEU A 1 99 ? 2.471 -1.030 -18.987 1.00 85.50 99 LEU A N 1
ATOM 783 C CA . LEU A 1 99 ? 2.690 -1.210 -17.550 1.00 85.50 99 LEU A CA 1
ATOM 784 C C . LEU A 1 99 ? 4.109 -1.702 -17.203 1.00 85.50 99 LEU A C 1
ATOM 786 O O . LEU A 1 99 ? 4.660 -1.278 -16.189 1.00 85.50 99 LEU A O 1
ATOM 790 N N . ALA A 1 100 ? 4.718 -2.552 -18.036 1.00 82.81 100 ALA A N 1
ATOM 791 C CA . ALA A 1 100 ? 6.086 -3.017 -17.818 1.00 82.81 100 ALA A CA 1
ATOM 792 C C . ALA A 1 100 ? 7.088 -1.857 -17.955 1.00 82.81 100 ALA A C 1
ATOM 794 O O . ALA A 1 100 ? 7.976 -1.711 -17.113 1.00 82.81 100 ALA A O 1
ATOM 795 N N . TYR A 1 101 ? 6.894 -0.975 -18.945 1.00 84.88 101 TYR A N 1
ATOM 796 C CA . TYR A 1 101 ? 7.679 0.258 -19.080 1.00 84.88 101 TYR A CA 1
ATOM 797 C C . TYR A 1 101 ? 7.494 1.196 -17.886 1.00 84.88 101 TYR A C 1
ATOM 799 O O . TYR A 1 101 ? 8.479 1.631 -17.299 1.00 84.88 101 TYR A O 1
ATOM 807 N N . ALA A 1 102 ? 6.253 1.449 -17.466 1.00 89.62 102 ALA A N 1
ATOM 808 C CA . ALA A 1 102 ? 5.974 2.334 -16.336 1.00 89.62 102 ALA A CA 1
ATOM 809 C C . ALA A 1 102 ? 6.612 1.833 -15.027 1.00 89.62 102 ALA A C 1
ATOM 811 O O . ALA A 1 102 ? 7.176 2.619 -14.265 1.00 89.62 102 ALA A O 1
ATOM 812 N N . VAL A 1 103 ? 6.562 0.521 -14.764 1.00 87.75 103 VAL A N 1
ATOM 813 C CA . VAL A 1 103 ? 7.208 -0.078 -13.584 1.00 87.75 103 VAL A CA 1
ATOM 814 C C . VAL A 1 103 ? 8.726 -0.007 -13.684 1.00 87.75 103 VAL A C 1
ATOM 816 O O . VAL A 1 103 ? 9.381 0.271 -12.678 1.00 87.75 103 VAL A O 1
ATOM 819 N N . LYS A 1 104 ? 9.295 -0.211 -14.873 1.00 86.75 104 LYS A N 1
ATOM 820 C CA . LYS A 1 104 ? 10.730 -0.049 -15.116 1.00 86.75 104 LYS A CA 1
ATOM 821 C C . LYS A 1 104 ? 11.178 1.387 -14.842 1.00 86.75 104 LYS A C 1
ATOM 823 O O . LYS A 1 104 ? 12.078 1.573 -14.028 1.00 86.75 104 LYS A O 1
ATOM 828 N N . ASP A 1 105 ? 10.498 2.380 -15.405 1.00 89.50 105 ASP A N 1
ATOM 829 C CA . ASP A 1 105 ? 10.806 3.798 -15.184 1.00 89.50 105 ASP A CA 1
ATOM 830 C C . ASP A 1 105 ? 10.661 4.180 -13.703 1.00 89.50 105 ASP A C 1
ATOM 832 O O . ASP A 1 105 ? 11.529 4.840 -13.129 1.00 89.50 105 ASP A O 1
ATOM 836 N N . ALA A 1 106 ? 9.601 3.712 -13.038 1.00 90.94 106 ALA A N 1
ATOM 837 C CA . ALA A 1 106 ? 9.417 3.921 -11.603 1.00 90.94 106 ALA A CA 1
ATOM 838 C C . ALA A 1 106 ? 10.525 3.254 -10.767 1.00 90.94 106 ALA A C 1
ATOM 840 O O . ALA A 1 106 ? 10.941 3.807 -9.750 1.00 90.94 106 ALA A O 1
ATOM 841 N N . THR A 1 107 ? 11.028 2.093 -11.192 1.00 89.94 107 THR A N 1
ATOM 842 C CA . THR A 1 107 ? 12.144 1.401 -10.528 1.00 89.94 107 THR A CA 1
ATOM 843 C C . THR A 1 107 ? 13.449 2.170 -10.720 1.00 89.94 107 THR A C 1
ATOM 845 O O . THR A 1 107 ? 14.161 2.399 -9.743 1.00 89.94 107 THR A O 1
ATOM 848 N N . GLU A 1 108 ? 13.731 2.648 -11.937 1.00 90.25 108 GLU A N 1
ATOM 849 C CA . GLU A 1 108 ? 14.894 3.498 -12.220 1.00 90.25 108 GLU A CA 1
ATOM 850 C C . GLU A 1 108 ? 14.864 4.763 -11.350 1.00 90.25 108 GLU A C 1
ATOM 852 O O . GLU A 1 108 ? 15.852 5.074 -10.686 1.00 90.25 108 GLU A O 1
ATOM 857 N N . LEU A 1 109 ? 13.715 5.445 -11.255 1.00 91.19 109 LEU A N 1
ATOM 858 C CA . LEU A 1 109 ? 13.541 6.602 -10.370 1.00 91.19 109 LEU A CA 1
ATOM 859 C C . LEU A 1 109 ? 13.811 6.260 -8.899 1.00 91.19 109 LEU A C 1
ATOM 861 O O . LEU A 1 109 ? 14.535 7.004 -8.232 1.00 91.19 109 LEU A O 1
ATOM 865 N N . ALA A 1 110 ? 13.280 5.139 -8.403 1.00 90.88 110 ALA A N 1
ATOM 866 C CA . ALA A 1 110 ? 13.504 4.698 -7.028 1.00 90.88 110 ALA A CA 1
ATOM 867 C C . ALA A 1 110 ? 14.992 4.436 -6.735 1.00 90.88 110 ALA A C 1
ATOM 869 O O . ALA A 1 110 ? 15.477 4.812 -5.666 1.00 90.88 110 ALA A O 1
ATOM 870 N N . MET A 1 111 ? 15.733 3.860 -7.686 1.00 88.62 111 MET A N 1
ATOM 871 C CA . MET A 1 111 ? 17.173 3.609 -7.547 1.00 88.62 111 MET A CA 1
ATOM 872 C C . MET A 1 111 ? 17.993 4.898 -7.442 1.00 88.62 111 MET A C 1
ATOM 874 O O . MET A 1 111 ? 18.954 4.949 -6.677 1.00 88.62 111 MET A O 1
ATOM 878 N N . VAL A 1 112 ? 17.597 5.963 -8.149 1.00 90.75 112 VAL A N 1
ATOM 879 C CA . VAL A 1 112 ? 18.234 7.291 -8.022 1.00 90.75 112 VAL A CA 1
ATOM 880 C C . VAL A 1 112 ? 17.640 8.135 -6.884 1.00 90.75 112 VAL A C 1
ATOM 882 O O . VAL A 1 112 ? 17.827 9.353 -6.858 1.00 90.75 112 VAL A O 1
ATOM 885 N N . ALA A 1 113 ? 16.920 7.505 -5.947 1.00 88.50 113 ALA A N 1
ATOM 886 C CA . ALA A 1 113 ? 16.265 8.137 -4.801 1.00 88.50 113 ALA A CA 1
ATOM 887 C C . ALA A 1 113 ? 15.285 9.268 -5.179 1.00 88.50 113 ALA A C 1
ATOM 889 O O . ALA A 1 113 ? 15.120 10.243 -4.439 1.00 88.50 113 ALA A O 1
ATOM 890 N N . LYS A 1 114 ? 14.622 9.147 -6.334 1.00 92.25 114 LYS A N 1
ATOM 891 C CA . LYS A 1 114 ? 13.560 10.060 -6.774 1.00 92.25 114 LYS A CA 1
ATOM 892 C C . LYS A 1 114 ? 12.173 9.508 -6.420 1.00 92.25 114 LYS A C 1
ATOM 894 O O . LYS A 1 114 ? 11.985 8.289 -6.416 1.00 92.25 114 LYS A O 1
ATOM 899 N N . PRO A 1 115 ? 11.194 10.393 -6.149 1.00 90.12 115 PRO A N 1
ATOM 900 C CA . PRO A 1 115 ? 9.833 9.978 -5.834 1.00 90.12 115 PRO A CA 1
ATOM 901 C C . PRO A 1 115 ? 9.208 9.231 -7.015 1.00 90.12 115 PRO A C 1
ATOM 903 O O . PRO A 1 115 ? 9.270 9.674 -8.161 1.00 90.12 115 PRO A O 1
ATOM 906 N N . SER A 1 116 ? 8.626 8.079 -6.715 1.00 92.06 116 SER A N 1
ATOM 907 C CA . SER A 1 116 ? 7.988 7.156 -7.646 1.00 92.06 116 SER A CA 1
ATOM 908 C C . SER A 1 116 ? 7.066 6.205 -6.881 1.00 92.06 116 SER A C 1
ATOM 910 O O . SER A 1 116 ? 7.216 6.003 -5.674 1.00 92.06 116 SER A O 1
ATOM 912 N N . TRP A 1 117 ? 6.166 5.534 -7.598 1.00 91.75 117 TRP A N 1
ATOM 913 C CA . TRP A 1 117 ? 5.300 4.517 -6.998 1.00 91.75 117 TRP A CA 1
ATOM 914 C C . TRP A 1 117 ? 6.103 3.379 -6.329 1.00 91.75 117 TRP A C 1
ATOM 916 O O . TRP A 1 117 ? 5.739 2.902 -5.256 1.00 91.75 117 TRP A O 1
ATOM 926 N N . ILE A 1 118 ? 7.253 2.991 -6.900 1.00 91.94 118 ILE A N 1
ATOM 927 C CA . ILE A 1 118 ? 8.145 1.979 -6.309 1.00 91.94 118 ILE A CA 1
ATOM 928 C C . ILE A 1 118 ? 8.824 2.504 -5.039 1.00 91.94 118 ILE A C 1
ATOM 930 O O . ILE A 1 118 ? 8.869 1.783 -4.042 1.00 91.94 118 ILE A O 1
ATOM 934 N N . SER A 1 119 ? 9.305 3.753 -5.019 1.00 91.62 119 SER A N 1
ATOM 935 C CA . SER A 1 119 ? 9.881 4.325 -3.792 1.00 91.62 119 SER A CA 1
ATOM 936 C C . SER A 1 119 ? 8.843 4.437 -2.675 1.00 91.62 119 SER A C 1
ATOM 938 O O . SER A 1 119 ? 9.158 4.173 -1.516 1.00 91.62 119 SER A O 1
ATOM 940 N N . ASP A 1 120 ? 7.594 4.760 -3.017 1.00 92.25 120 ASP A N 1
ATOM 941 C CA . ASP A 1 120 ? 6.487 4.814 -2.061 1.00 92.25 120 ASP A CA 1
ATOM 942 C C . ASP A 1 120 ? 6.185 3.430 -1.481 1.00 92.25 120 ASP A C 1
ATOM 944 O O . ASP A 1 120 ? 5.986 3.296 -0.271 1.00 92.25 120 ASP A O 1
ATOM 948 N N . LEU A 1 121 ? 6.236 2.385 -2.311 1.00 92.19 121 LEU A N 1
ATOM 949 C CA . LEU A 1 121 ? 6.053 1.000 -1.878 1.00 92.19 121 LEU A CA 1
ATOM 950 C C . LEU A 1 121 ? 7.164 0.564 -0.920 1.00 92.19 121 LEU A C 1
ATOM 952 O O . LEU A 1 121 ? 6.883 0.031 0.156 1.00 92.19 121 LEU A O 1
ATOM 956 N N . VAL A 1 122 ? 8.421 0.831 -1.283 1.00 92.44 122 VAL A N 1
ATOM 957 C CA . VAL A 1 122 ? 9.594 0.550 -0.442 1.00 92.44 122 VAL A CA 1
ATOM 958 C C . VAL A 1 122 ? 9.470 1.270 0.898 1.00 92.44 122 VAL A C 1
ATOM 960 O O . VAL A 1 122 ? 9.663 0.652 1.948 1.00 92.44 122 VAL A O 1
ATOM 963 N N . ASN A 1 123 ? 9.099 2.550 0.886 1.00 92.06 123 ASN A N 1
ATOM 964 C CA . ASN A 1 123 ? 8.896 3.333 2.100 1.00 92.06 123 ASN A CA 1
ATOM 965 C C . ASN A 1 123 ? 7.775 2.740 2.959 1.00 92.06 123 ASN A C 1
ATOM 967 O O . ASN A 1 123 ? 7.968 2.494 4.150 1.00 92.06 123 ASN A O 1
ATOM 971 N N . ALA A 1 124 ? 6.615 2.448 2.376 1.00 91.75 124 ALA A N 1
ATOM 972 C CA . ALA A 1 124 ? 5.473 1.927 3.117 1.00 91.75 124 ALA A CA 1
ATOM 973 C C . ALA A 1 124 ? 5.762 0.561 3.775 1.00 91.75 124 ALA A C 1
ATOM 975 O O . ALA A 1 124 ? 5.297 0.312 4.894 1.00 91.75 124 ALA A O 1
ATOM 976 N N . LEU A 1 125 ? 6.578 -0.283 3.133 1.00 92.69 125 LEU A N 1
ATOM 977 C CA . LEU A 1 125 ? 7.066 -1.556 3.678 1.00 92.69 125 LEU A CA 1
ATOM 978 C C . LEU A 1 125 ? 8.090 -1.378 4.807 1.00 92.69 125 LEU A C 1
ATOM 980 O O . LEU A 1 125 ? 8.012 -2.078 5.820 1.00 92.69 125 LEU A O 1
ATOM 984 N N . HIS A 1 126 ? 8.997 -0.406 4.700 1.00 92.00 126 HIS A N 1
ATOM 985 C CA . HIS A 1 126 ? 9.927 -0.069 5.784 1.00 92.00 126 HIS A CA 1
ATOM 986 C C . HIS A 1 126 ? 9.215 0.519 7.009 1.00 92.00 126 HIS A C 1
ATOM 988 O O . HIS A 1 126 ? 9.645 0.305 8.139 1.00 92.00 126 HIS A O 1
ATOM 994 N N . LEU A 1 127 ? 8.102 1.233 6.810 1.00 90.19 127 LEU A N 1
ATOM 995 C CA . LEU A 1 127 ? 7.301 1.827 7.887 1.00 90.19 127 LEU A CA 1
ATOM 996 C C . LEU A 1 127 ? 6.338 0.827 8.559 1.00 90.19 127 LEU A C 1
ATOM 998 O O . LEU A 1 127 ? 5.448 1.232 9.322 1.00 90.19 127 LEU A O 1
ATOM 1002 N N . LEU A 1 128 ? 6.439 -0.470 8.264 1.00 90.81 128 LEU A N 1
ATOM 1003 C CA . LEU A 1 128 ? 5.713 -1.508 8.993 1.00 90.81 128 LEU A CA 1
ATOM 1004 C C . LEU A 1 128 ? 6.284 -1.706 10.408 1.00 90.81 128 LEU A C 1
ATOM 1006 O O . LEU A 1 128 ? 7.454 -1.423 10.645 1.00 90.81 128 LEU A O 1
ATOM 1010 N N . PRO A 1 129 ? 5.475 -2.210 11.366 1.00 89.19 129 PRO A N 1
ATOM 1011 C CA . PRO A 1 129 ? 5.969 -2.538 12.706 1.00 89.19 129 PRO A CA 1
ATOM 1012 C C . PRO A 1 129 ? 7.153 -3.510 12.683 1.00 89.19 129 PRO A C 1
ATOM 1014 O O . PRO A 1 129 ? 8.049 -3.412 13.51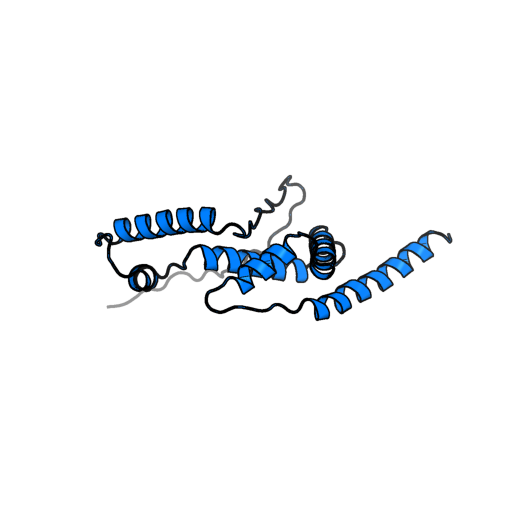4 1.00 89.19 129 PRO A O 1
ATOM 1017 N N . HIS A 1 130 ? 7.150 -4.429 11.715 1.00 89.56 130 HIS A N 1
ATOM 1018 C CA . HIS A 1 130 ? 8.309 -5.223 11.348 1.00 89.56 130 HIS A CA 1
ATOM 1019 C C . HIS A 1 130 ? 8.755 -4.783 9.946 1.00 89.56 130 HIS A C 1
ATOM 1021 O O . HIS A 1 130 ? 8.030 -5.071 8.988 1.00 89.56 130 HIS A O 1
ATOM 1027 N N . PRO A 1 131 ? 9.866 -4.032 9.823 1.00 91.44 131 PRO A N 1
ATOM 1028 C CA . PRO A 1 131 ? 10.311 -3.494 8.545 1.00 91.44 131 PRO A CA 1
ATOM 1029 C C . PRO A 1 131 ? 10.588 -4.599 7.529 1.00 91.44 131 PRO A C 1
ATOM 1031 O O . PRO A 1 131 ? 11.240 -5.593 7.847 1.00 91.44 131 PRO A O 1
ATOM 1034 N N . VAL A 1 132 ? 10.117 -4.399 6.300 1.00 92.19 132 VAL A N 1
ATOM 1035 C CA . VAL A 1 132 ? 10.415 -5.279 5.168 1.00 92.19 132 VAL A CA 1
ATOM 1036 C C . VAL A 1 132 ? 11.286 -4.511 4.184 1.00 92.19 132 VAL A C 1
ATOM 1038 O O . VAL A 1 132 ? 10.835 -3.535 3.585 1.00 92.19 132 VAL A O 1
ATOM 1041 N N . SER A 1 133 ? 12.533 -4.950 4.025 1.00 89.94 133 SER A N 1
ATOM 1042 C CA . SER A 1 133 ? 13.461 -4.377 3.052 1.00 89.94 133 SER A CA 1
ATOM 1043 C C . SER A 1 133 ? 13.291 -5.050 1.694 1.00 89.94 133 SER A C 1
ATOM 1045 O O . SER A 1 133 ? 13.305 -6.276 1.596 1.00 89.94 133 SER A O 1
ATOM 1047 N N . LEU A 1 134 ? 13.132 -4.239 0.649 1.00 85.81 134 LEU A N 1
ATOM 1048 C CA . LEU A 1 134 ? 13.133 -4.686 -0.741 1.00 85.81 134 LEU A CA 1
ATOM 1049 C C . LEU A 1 134 ? 14.464 -4.305 -1.385 1.00 85.81 134 LEU A C 1
ATOM 1051 O O . LEU A 1 134 ? 14.819 -3.128 -1.401 1.00 85.81 134 LEU A O 1
ATOM 1055 N N . ASP A 1 135 ? 15.172 -5.294 -1.925 1.00 84.50 135 ASP A N 1
ATOM 1056 C CA . ASP A 1 135 ? 16.338 -5.064 -2.772 1.00 84.50 135 ASP A CA 1
ATOM 1057 C C . ASP A 1 135 ? 15.885 -4.932 -4.231 1.00 84.50 135 ASP A C 1
ATOM 1059 O O . ASP A 1 135 ? 15.293 -5.855 -4.795 1.00 84.50 135 ASP A O 1
ATOM 1063 N N . LEU A 1 136 ? 16.134 -3.765 -4.826 1.00 81.56 136 LEU A N 1
ATOM 1064 C CA . LEU A 1 136 ? 15.773 -3.467 -6.213 1.00 81.56 136 LEU A CA 1
ATOM 1065 C C . LEU A 1 136 ? 16.905 -3.794 -7.202 1.00 81.56 136 LEU A C 1
ATOM 1067 O O . LEU A 1 136 ? 16.664 -3.828 -8.406 1.00 81.56 136 LEU A O 1
ATOM 1071 N N . SER A 1 137 ? 18.114 -4.094 -6.721 1.00 74.31 137 SER A N 1
ATOM 1072 C CA . SER A 1 137 ? 19.296 -4.363 -7.557 1.00 74.31 137 SER A CA 1
ATOM 1073 C C . SER A 1 137 ? 19.112 -5.542 -8.535 1.00 74.31 137 SER A C 1
ATOM 1075 O O . SER A 1 137 ? 19.497 -5.424 -9.698 1.00 74.31 137 SER A O 1
ATOM 1077 N N . PRO A 1 138 ? 18.475 -6.671 -8.152 1.00 64.81 138 PRO A N 1
ATOM 1078 C CA . PRO A 1 138 ? 18.263 -7.796 -9.069 1.00 64.81 138 PRO A CA 1
ATOM 1079 C C . PRO A 1 138 ? 17.357 -7.468 -10.266 1.00 64.81 138 PRO A C 1
ATOM 1081 O O . PRO A 1 138 ? 17.454 -8.118 -11.309 1.00 64.81 138 PRO A O 1
ATOM 1084 N N . LEU A 1 139 ? 16.481 -6.464 -10.143 1.00 61.34 139 LEU A N 1
ATOM 1085 C CA . LEU A 1 139 ? 15.579 -6.043 -11.220 1.00 61.34 139 LEU A CA 1
ATOM 1086 C C . LEU A 1 139 ? 16.312 -5.266 -12.317 1.00 61.34 139 LEU A C 1
ATOM 1088 O O . LEU A 1 139 ? 15.909 -5.335 -13.477 1.00 61.34 139 LEU A O 1
ATOM 1092 N N . GLU A 1 140 ? 17.425 -4.606 -11.988 1.00 57.19 140 GLU A N 1
ATOM 1093 C CA . GLU A 1 140 ? 18.272 -3.897 -12.951 1.00 57.19 140 GLU A CA 1
ATOM 1094 C C . GLU A 1 140 ? 18.804 -4.842 -14.044 1.00 57.19 140 GLU A C 1
ATOM 1096 O O . GLU A 1 140 ? 18.863 -4.480 -15.219 1.00 57.19 140 GLU A O 1
ATOM 1101 N N . ILE A 1 141 ? 19.107 -6.097 -13.694 1.00 53.56 141 ILE A N 1
ATOM 1102 C CA . ILE A 1 141 ? 19.629 -7.109 -14.628 1.00 53.56 141 ILE A CA 1
ATOM 1103 C C . ILE A 1 141 ? 18.556 -7.529 -15.650 1.00 53.56 141 ILE A C 1
ATOM 1105 O O . ILE A 1 141 ? 18.842 -7.660 -16.842 1.00 53.56 141 ILE A O 1
ATOM 1109 N N . LEU A 1 142 ? 17.299 -7.674 -15.220 1.00 55.69 142 LEU A N 1
ATOM 1110 C CA . LEU A 1 142 ? 16.167 -7.980 -16.110 1.00 55.69 142 LEU A CA 1
ATOM 1111 C C . LEU A 1 142 ? 15.813 -6.779 -17.005 1.00 55.69 142 LEU A C 1
ATOM 1113 O O . LEU A 1 142 ? 15.518 -6.927 -18.194 1.00 55.69 142 LEU A O 1
ATOM 1117 N N . ILE A 1 143 ? 15.908 -5.576 -16.443 1.00 56.75 143 ILE A N 1
ATOM 1118 C CA . ILE A 1 143 ? 15.635 -4.297 -17.106 1.00 56.75 143 ILE A CA 1
ATOM 1119 C C . ILE A 1 143 ? 16.688 -3.953 -18.173 1.00 56.75 143 ILE A C 1
ATOM 1121 O O . ILE A 1 143 ? 16.354 -3.377 -19.214 1.00 56.75 143 ILE A O 1
ATOM 1125 N N . THR A 1 144 ? 17.957 -4.280 -17.936 1.00 55.12 144 THR A N 1
ATOM 1126 C CA . THR A 1 144 ? 19.067 -4.013 -18.866 1.00 55.12 144 THR A CA 1
ATOM 1127 C C . THR A 1 144 ? 19.165 -5.065 -19.968 1.00 55.12 144 THR A C 1
ATOM 1129 O O . THR A 1 144 ? 19.436 -4.707 -21.117 1.00 55.12 144 THR A O 1
ATOM 1132 N N . SER A 1 145 ? 18.849 -6.331 -19.669 1.00 55.69 145 SER A N 1
ATOM 1133 C CA . SER A 1 145 ? 18.785 -7.411 -20.665 1.00 55.69 145 SER A CA 1
ATOM 1134 C C . SER A 1 145 ? 17.733 -7.139 -21.756 1.00 55.69 145 SER A C 1
ATOM 1136 O O . SER A 1 145 ? 18.023 -7.312 -22.940 1.00 55.69 145 SER A O 1
ATOM 1138 N N . SER A 1 146 ? 16.568 -6.578 -21.398 1.00 53.41 146 SER A N 1
ATOM 1139 C CA . SER A 1 146 ? 15.536 -6.146 -22.365 1.00 53.41 146 SER A CA 1
ATOM 1140 C C . SER A 1 146 ? 15.909 -4.893 -23.171 1.00 53.41 146 SER A C 1
ATOM 1142 O O . SER A 1 146 ? 15.377 -4.646 -24.252 1.00 53.41 146 SER A O 1
ATOM 1144 N N . ARG A 1 147 ? 16.854 -4.080 -22.682 1.00 52.91 147 ARG A N 1
ATOM 1145 C CA . ARG A 1 147 ? 17.337 -2.891 -23.404 1.00 52.91 147 ARG A CA 1
ATOM 1146 C C . ARG A 1 147 ? 18.286 -3.272 -24.546 1.00 52.91 147 ARG A C 1
ATOM 1148 O O . ARG A 1 147 ? 18.262 -2.627 -25.591 1.00 52.91 147 ARG A O 1
ATOM 1155 N N . GLN A 1 148 ? 19.082 -4.330 -24.370 1.00 51.56 148 GLN A N 1
ATOM 1156 C CA . GLN A 1 148 ? 19.993 -4.827 -25.408 1.00 51.56 148 GLN A CA 1
ATOM 1157 C C . GLN A 1 148 ? 19.258 -5.523 -26.565 1.00 51.56 148 GLN A C 1
ATOM 1159 O O . GLN A 1 148 ? 19.673 -5.357 -27.711 1.00 51.56 148 GLN A O 1
ATOM 1164 N N . SER A 1 149 ? 18.142 -6.223 -26.313 1.00 50.97 149 SER A N 1
ATOM 1165 C CA . SER A 1 149 ? 17.316 -6.801 -27.388 1.00 50.97 149 SER A CA 1
ATOM 1166 C C . SER A 1 149 ? 16.662 -5.724 -28.257 1.00 50.97 149 SER A C 1
ATOM 1168 O O . SER A 1 149 ? 16.683 -5.821 -29.482 1.00 50.97 149 SER A O 1
ATOM 1170 N N . ASN A 1 150 ? 16.150 -4.653 -27.646 1.00 50.31 150 ASN A N 1
ATOM 1171 C CA . ASN A 1 150 ? 15.415 -3.610 -28.370 1.00 50.31 150 ASN A CA 1
ATOM 1172 C C . ASN A 1 150 ? 16.352 -2.628 -29.099 1.00 50.31 150 ASN A C 1
ATOM 1174 O O . ASN A 1 150 ? 15.995 -2.093 -30.148 1.00 50.31 150 ASN A O 1
ATOM 1178 N N . GLY A 1 151 ? 17.577 -2.432 -28.596 1.00 47.91 151 GLY A N 1
ATOM 1179 C CA . GLY A 1 151 ? 18.612 -1.651 -29.284 1.00 47.91 151 GLY A CA 1
ATOM 1180 C C . GLY A 1 151 ? 19.135 -2.311 -30.567 1.00 47.91 151 GLY A C 1
ATOM 1181 O O . GLY A 1 151 ? 19.520 -1.609 -31.502 1.00 47.91 151 GLY A O 1
ATOM 1182 N N . LEU A 1 152 ? 19.103 -3.647 -30.650 1.00 43.44 152 LEU A N 1
ATOM 1183 C CA . LEU A 1 152 ? 19.512 -4.382 -31.852 1.00 43.44 152 LEU A CA 1
ATOM 1184 C C . LEU A 1 152 ? 18.457 -4.304 -32.974 1.00 43.44 152 LEU A C 1
ATOM 1186 O O . LEU A 1 152 ? 18.812 -4.244 -34.152 1.00 43.44 152 LEU A O 1
ATOM 1190 N N . VAL A 1 153 ? 17.169 -4.251 -32.612 1.00 49.72 153 VAL A N 1
ATOM 1191 C CA . VAL A 1 153 ? 16.052 -4.118 -33.567 1.00 49.72 153 VAL A CA 1
ATOM 1192 C C . VAL A 1 153 ? 15.972 -2.695 -34.137 1.00 49.72 153 VAL A C 1
ATOM 1194 O O . VAL A 1 153 ? 15.821 -2.529 -35.343 1.00 49.72 153 VAL A O 1
ATOM 1197 N N . ALA A 1 154 ? 16.182 -1.657 -33.317 1.00 48.41 154 ALA A N 1
ATOM 1198 C CA . ALA A 1 154 ? 16.160 -0.266 -33.789 1.00 48.41 154 ALA A CA 1
ATOM 1199 C C . ALA A 1 154 ? 17.296 0.066 -34.784 1.00 48.41 154 ALA A C 1
ATOM 1201 O O . ALA A 1 154 ? 17.117 0.881 -35.688 1.00 48.41 154 ALA A O 1
ATOM 1202 N N . MET A 1 155 ? 18.458 -0.587 -34.650 1.00 47.00 155 MET A N 1
ATOM 1203 C CA . MET A 1 155 ? 19.608 -0.403 -35.550 1.00 47.00 155 MET A CA 1
ATOM 1204 C C . MET A 1 155 ? 19.479 -1.179 -36.870 1.00 47.00 155 MET A C 1
ATOM 1206 O O . MET A 1 155 ? 20.106 -0.801 -37.855 1.00 47.00 155 MET A O 1
ATOM 1210 N N . THR A 1 156 ? 18.666 -2.239 -36.918 1.00 51.91 156 THR A N 1
ATOM 1211 C CA . THR A 1 156 ? 18.424 -3.021 -38.146 1.00 51.91 156 THR A CA 1
ATOM 1212 C C . THR A 1 156 ? 17.299 -2.442 -39.010 1.00 51.91 156 THR A C 1
ATOM 1214 O O . THR A 1 156 ? 17.287 -2.672 -40.214 1.00 51.91 156 THR A O 1
ATOM 1217 N N . SER A 1 157 ? 16.410 -1.615 -38.447 1.00 49.44 157 SER A N 1
ATOM 1218 C CA . SER A 1 157 ? 15.355 -0.901 -39.189 1.00 49.44 157 SER A CA 1
ATOM 1219 C C . SER A 1 157 ? 15.792 0.421 -39.844 1.00 49.44 157 SER A C 1
ATOM 1221 O O . SER A 1 157 ? 14.990 1.035 -40.539 1.00 49.44 157 SER A O 1
ATOM 1223 N N . MET A 1 158 ? 17.034 0.881 -39.638 1.00 49.09 158 MET A N 1
ATOM 1224 C CA . MET A 1 158 ? 17.582 2.089 -40.294 1.00 49.09 158 MET A CA 1
ATOM 1225 C C . MET A 1 158 ? 18.547 1.783 -41.455 1.00 49.09 158 MET A C 1
ATOM 1227 O O . MET A 1 158 ? 19.114 2.707 -42.035 1.00 49.09 158 MET A O 1
ATOM 1231 N N . THR A 1 159 ? 18.749 0.508 -41.804 1.00 51.97 159 THR A N 1
ATOM 1232 C CA . THR A 1 159 ? 19.663 0.067 -42.877 1.00 51.97 159 THR A CA 1
ATOM 1233 C C . THR A 1 159 ? 18.964 -0.726 -43.988 1.00 51.97 159 THR A C 1
ATOM 1235 O O . THR A 1 159 ? 19.570 -1.607 -44.601 1.00 51.97 159 THR A O 1
ATOM 1238 N N . SER A 1 160 ? 17.697 -0.422 -44.283 1.00 41.00 160 SER A N 1
ATOM 1239 C CA . SER A 1 160 ? 16.990 -0.900 -45.484 1.00 41.00 160 SER A CA 1
ATOM 1240 C C . SER A 1 160 ? 16.326 0.245 -46.228 1.00 41.00 160 SER A C 1
ATOM 1242 O O . SER A 1 160 ? 15.818 1.162 -45.546 1.00 41.00 160 SER A O 1
#

Secondary structure (DSSP, 8-state):
-----PPP---PPPP----S----------------HHHHHHHHHHHHHHHHHHHT--TTS-HHHHHHHH-PPPHHHHHHHHHHHHHHHHHHS-TTSHHHHHHHHHHHHHHTT---HHHHHHHHHHTSSS------HHHHHHHHHHHHHHHHHHHHTT--

Sequence (160 aa):
MTSSSACREGFVRPTPDFGDESDDDPSACDVSIDVDRASLAELEKVQKTFIRRLLGIAKHSPVAMLFSETGMWPVKYRRLMLALRYWQYALSLSNDHFLAYAVKDATELAMVAKPSWISDLVNALHLLPHPVSLDLSPLEILITSSRQSNGLVAMTSMTS